Protein AF-A0A0F3GP68-F1 (afdb_monomer_lite)

Radius of gyration: 15.53 Å; chains: 1; bounding box: 43×36×36 Å

Foldseek 3Di:
DDDDDDDDPDDWDFDQDPPQRETEGAAVCPPPDPVVLVVVLVVLQCCCVVVVYHYDYHHPPLVSCLSRPQKDFDDDPNDTPDIDGSVRLVPPPVNVDVNVDPPD

InterPro domains:
  IPR027417 P-loop containing nucleoside triphosphate hydrolase [G3DSA:3.40.50.300] (12-102)
  IPR027417 P-loop containing nucleoside triphosphate hydrolase [SSF52540] (19-99)
  IPR032823 Branched-chain amino acid ATP-binding cassette transporter, C-terminal [PF12399] (80-103)
  IPR051120 ABC Transporter, Amino Acid and LPS Transport [PTHR45772] (15-102)

pLDDT: mean 77.07, std 20.91, range [28.67, 95.94]

Secondary structure (DSSP, 8-state):
--------SS-----EETTTTEEEEESTTTT--HHHHHHHHHHHHHHHHHHT-EEEEE---HHHHHHH-SSEEEEETTEEEEEE-HHHHHT-HHHHHHHH----

Sequence (104 aa):
LVELFVRLNKPVILVVVICPVLLLLDEPGAGMNSSEIAKLRQQIQWVGQKFALTIILIEHHMGLVMEVCQRVVVLDFGSVIAQGTPQEVRNDPRVIEVYLGKGS

Structure (mmCIF, N/CA/C/O backbone):
data_AF-A0A0F3GP68-F1
#
_entry.id   AF-A0A0F3GP68-F1
#
loop_
_atom_site.group_PDB
_atom_site.id
_atom_site.type_symbol
_atom_site.label_atom_id
_atom_site.label_alt_id
_atom_site.label_comp_id
_atom_site.label_asym_id
_atom_site.label_entity_id
_atom_site.label_seq_id
_atom_site.pdbx_PDB_ins_code
_atom_site.Cartn_x
_atom_site.Cartn_y
_atom_site.Cartn_z
_atom_site.occupancy
_atom_site.B_iso_or_equiv
_atom_site.auth_seq_id
_atom_site.auth_comp_id
_atom_site.auth_asym_id
_atom_site.auth_atom_id
_atom_site.pdbx_PDB_model_num
ATOM 1 N N . LEU A 1 1 ? -25.462 22.092 7.690 1.00 37.94 1 LEU A N 1
ATOM 2 C CA . LEU A 1 1 ? -24.762 21.263 8.699 1.00 37.94 1 LEU A CA 1
ATOM 3 C C . LEU A 1 1 ? -24.282 20.017 7.962 1.00 37.94 1 LEU A C 1
ATOM 5 O O . LEU A 1 1 ? -25.109 19.175 7.666 1.00 37.94 1 LEU A O 1
ATOM 9 N N . VAL A 1 2 ? -23.051 19.902 7.476 1.00 28.67 2 VAL A N 1
ATOM 10 C CA . VAL A 1 2 ? -21.762 20.369 8.002 1.00 28.67 2 VAL A CA 1
ATOM 11 C C . VAL A 1 2 ? -20.951 20.993 6.860 1.00 28.67 2 VAL A C 1
ATOM 13 O O . VAL A 1 2 ? -20.691 20.339 5.856 1.00 28.67 2 VAL A O 1
ATOM 16 N N . GLU A 1 3 ? -20.587 22.266 7.012 1.00 30.31 3 GLU A N 1
ATOM 17 C CA . GLU A 1 3 ? -19.490 22.883 6.263 1.00 30.31 3 GLU A CA 1
ATOM 18 C C . GLU A 1 3 ? -18.173 22.370 6.854 1.00 30.31 3 GLU A C 1
ATOM 20 O O . GLU A 1 3 ? -17.975 22.459 8.066 1.00 30.31 3 GLU A O 1
ATOM 25 N N . LEU A 1 4 ? -17.255 21.878 6.023 1.00 34.53 4 LEU A N 1
ATOM 26 C CA . LEU A 1 4 ? -15.848 21.807 6.410 1.00 34.53 4 LEU A CA 1
ATOM 27 C C . LEU A 1 4 ? -14.986 22.297 5.249 1.00 34.53 4 LEU A C 1
ATOM 29 O O . LEU A 1 4 ? -14.597 21.558 4.350 1.00 34.53 4 LEU A O 1
ATOM 33 N N . PHE A 1 5 ? -14.738 23.601 5.279 1.00 32.16 5 PHE A N 1
ATOM 34 C CA . PHE A 1 5 ? -13.793 24.291 4.419 1.00 32.16 5 PHE A CA 1
ATOM 35 C C . PHE A 1 5 ? -12.379 23.978 4.932 1.00 32.16 5 PHE A C 1
ATOM 37 O O . PHE A 1 5 ? -11.925 24.569 5.911 1.00 32.16 5 PHE A O 1
ATOM 44 N N . VAL A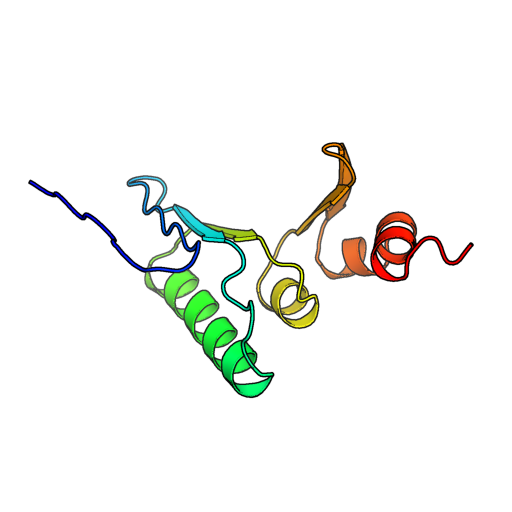 1 6 ? -11.673 23.029 4.313 1.00 35.06 6 VAL A N 1
ATOM 45 C CA . VAL A 1 6 ? -10.249 22.807 4.610 1.00 35.06 6 VAL A CA 1
ATOM 46 C C . VAL A 1 6 ? -9.434 23.748 3.731 1.00 35.06 6 VAL A C 1
ATOM 48 O O . VAL A 1 6 ? -9.163 23.481 2.565 1.00 35.06 6 VAL A O 1
ATOM 51 N N . ARG A 1 7 ? -9.062 24.893 4.307 1.00 32.34 7 ARG A N 1
ATOM 52 C CA . ARG A 1 7 ? -8.075 25.820 3.749 1.00 32.34 7 ARG A CA 1
ATOM 53 C C . ARG A 1 7 ? -6.718 25.486 4.359 1.00 32.34 7 ARG A C 1
ATOM 55 O O . ARG A 1 7 ? -6.395 25.971 5.437 1.00 32.34 7 ARG A O 1
ATOM 62 N N . LEU A 1 8 ? -5.931 24.661 3.674 1.00 31.12 8 LEU A N 1
ATOM 63 C CA . LEU A 1 8 ? -4.517 24.443 3.982 1.00 31.12 8 LEU A CA 1
ATOM 64 C C . LEU A 1 8 ? -3.701 24.573 2.691 1.00 31.12 8 LEU A C 1
ATOM 66 O O . LEU A 1 8 ? -4.041 24.015 1.657 1.00 31.12 8 LEU A O 1
ATOM 70 N N . ASN A 1 9 ? -2.641 25.377 2.754 1.00 36.59 9 ASN A N 1
ATOM 71 C CA . ASN A 1 9 ? -1.782 25.792 1.640 1.00 36.59 9 ASN A CA 1
ATOM 72 C C . ASN A 1 9 ? -0.810 24.685 1.154 1.00 36.59 9 ASN A C 1
ATOM 74 O O . ASN A 1 9 ? 0.367 24.967 0.955 1.00 36.59 9 ASN 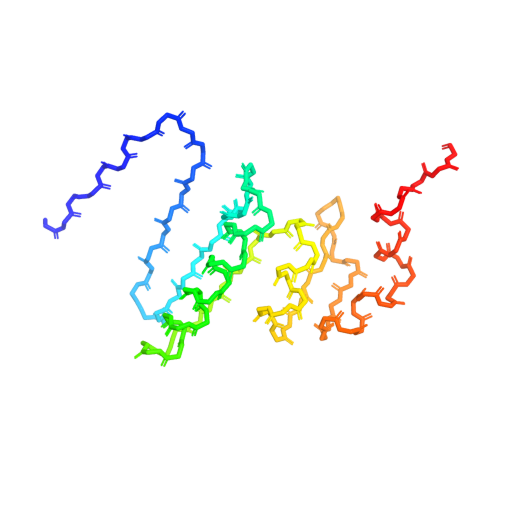A O 1
ATOM 78 N N . LYS A 1 10 ? -1.271 23.437 0.974 1.00 34.28 10 LYS A N 1
ATOM 79 C CA . LYS A 1 10 ? -0.593 22.325 0.262 1.00 34.28 10 LYS A CA 1
ATOM 80 C C . LYS A 1 10 ? -1.655 21.315 -0.219 1.00 34.28 10 LYS A C 1
ATOM 82 O O . LYS A 1 10 ? -2.672 21.196 0.462 1.00 34.28 10 LYS A O 1
ATOM 87 N N . PRO A 1 11 ? -1.481 20.618 -1.361 1.00 36.16 11 PRO A N 1
ATOM 88 C CA . PRO A 1 11 ? -2.529 19.766 -1.918 1.00 36.16 11 PRO A CA 1
ATOM 89 C C . PRO A 1 11 ? -2.678 18.494 -1.075 1.00 36.16 11 PRO A C 1
ATOM 91 O O . PRO A 1 11 ? -1.932 17.544 -1.249 1.00 36.16 11 PRO A O 1
ATOM 94 N N . VAL A 1 12 ? -3.618 18.487 -0.132 1.00 46.75 12 VAL A N 1
ATOM 95 C CA . VAL A 1 12 ? -4.088 17.268 0.537 1.00 46.75 12 VAL A CA 1
ATOM 96 C C . VAL A 1 12 ? -5.606 17.353 0.584 1.00 46.75 12 VAL A C 1
ATOM 98 O O . VAL A 1 12 ? -6.163 18.191 1.295 1.00 46.75 12 VAL A O 1
ATOM 101 N N . ILE A 1 13 ? -6.285 16.515 -0.199 1.00 41.69 13 ILE A N 1
ATOM 102 C CA . ILE A 1 13 ? -7.744 16.392 -0.172 1.00 41.69 13 ILE A CA 1
ATOM 103 C C . ILE A 1 13 ? -8.079 15.091 0.564 1.00 41.69 13 ILE A C 1
ATOM 105 O O . ILE A 1 13 ? -7.944 14.002 0.019 1.00 41.69 13 ILE A O 1
ATOM 109 N N . LEU A 1 14 ? -8.529 15.211 1.815 1.00 42.75 14 LEU A N 1
ATOM 110 C CA . LEU A 1 14 ? -9.122 14.112 2.578 1.00 42.75 14 LEU A CA 1
ATOM 111 C C . LEU A 1 14 ? -10.635 14.101 2.318 1.00 42.75 14 LEU A C 1
ATOM 113 O O . LEU A 1 14 ? -11.339 15.011 2.757 1.00 42.75 14 LEU A O 1
ATOM 117 N N . VAL A 1 15 ? -11.141 13.077 1.625 1.00 42.53 15 VAL A N 1
ATOM 118 C CA . VAL A 1 15 ? -12.587 12.866 1.435 1.00 42.53 15 VAL A CA 1
ATOM 119 C C . VAL A 1 15 ? -13.042 11.697 2.304 1.00 42.53 15 VAL A C 1
ATOM 121 O O . VAL A 1 15 ? -12.564 10.576 2.145 1.00 42.53 15 VAL A O 1
ATOM 124 N N . VAL A 1 16 ? -13.991 11.954 3.208 1.00 48.47 16 VAL A N 1
ATOM 125 C CA . VAL A 1 16 ? -14.720 10.917 3.953 1.00 48.47 16 VAL A CA 1
ATOM 126 C C . VAL A 1 16 ? -16.082 10.746 3.285 1.00 48.47 16 VAL A C 1
ATOM 128 O O . VAL A 1 16 ? -16.913 11.651 3.341 1.00 48.47 16 VAL A O 1
ATOM 131 N N . VAL A 1 17 ? -16.310 9.603 2.636 1.00 45.75 17 VAL A N 1
ATOM 132 C CA . VAL A 1 17 ? -17.610 9.261 2.035 1.00 45.75 17 VAL A CA 1
ATOM 133 C C . VAL A 1 17 ? -18.354 8.312 2.972 1.00 45.75 17 VAL A C 1
ATOM 135 O O . VAL A 1 17 ? -17.796 7.327 3.456 1.00 45.75 17 VAL A O 1
ATOM 138 N N . ILE A 1 18 ? -19.615 8.629 3.265 1.00 44.38 18 ILE A N 1
ATOM 139 C CA . ILE A 1 18 ? -20.443 7.871 4.204 1.00 44.38 18 ILE A CA 1
ATOM 140 C C . ILE A 1 18 ? -21.120 6.716 3.446 1.00 44.38 18 ILE A C 1
ATOM 142 O O . ILE A 1 18 ? -22.032 6.943 2.658 1.00 44.38 18 ILE A O 1
ATOM 146 N N . CYS A 1 19 ? -20.683 5.492 3.762 1.00 42.75 19 CYS A N 1
ATOM 147 C CA . CYS A 1 19 ? -21.214 4.169 3.383 1.00 42.75 19 CYS A CA 1
ATOM 148 C C . CYS A 1 19 ? -20.962 3.665 1.934 1.00 42.75 19 CYS A C 1
ATOM 150 O O . CYS A 1 19 ? -21.676 4.068 1.018 1.00 42.75 19 CYS A O 1
ATOM 152 N N . PRO A 1 20 ? -20.033 2.697 1.725 1.00 54.91 20 PRO A N 1
ATOM 153 C CA . PRO A 1 20 ? -19.138 2.098 2.723 1.00 54.91 20 PRO A CA 1
ATOM 154 C C . PRO A 1 20 ? -18.161 3.160 3.240 1.00 54.91 20 PRO A C 1
ATOM 156 O O . PRO A 1 20 ? -17.878 4.125 2.537 1.00 54.91 20 PRO A O 1
ATOM 159 N N . VAL A 1 21 ? -17.702 3.035 4.489 1.00 70.06 21 VAL A N 1
ATOM 160 C CA . VAL A 1 21 ? -16.799 4.019 5.107 1.00 70.06 21 VAL A CA 1
ATOM 161 C C . VAL A 1 21 ? -15.424 3.890 4.441 1.00 70.06 21 VAL A C 1
ATOM 163 O O . VAL A 1 21 ? -14.580 3.084 4.836 1.00 70.06 21 VAL A O 1
ATOM 166 N N . LEU A 1 22 ? -15.272 4.616 3.337 1.00 76.00 22 LEU A N 1
ATOM 167 C CA . LEU A 1 22 ? -14.105 4.626 2.473 1.00 76.00 22 LEU A CA 1
ATOM 168 C C . LEU A 1 22 ? -13.197 5.777 2.898 1.00 76.00 22 LEU A C 1
ATOM 170 O O . LEU A 1 22 ? -13.617 6.935 2.903 1.00 76.00 22 LEU A O 1
ATOM 174 N N . LEU A 1 23 ? -11.955 5.450 3.237 1.00 82.38 23 LEU A N 1
ATOM 175 C CA . LEU A 1 23 ? -10.902 6.414 3.518 1.00 82.38 23 LEU A CA 1
ATOM 176 C C . LEU A 1 23 ? -9.95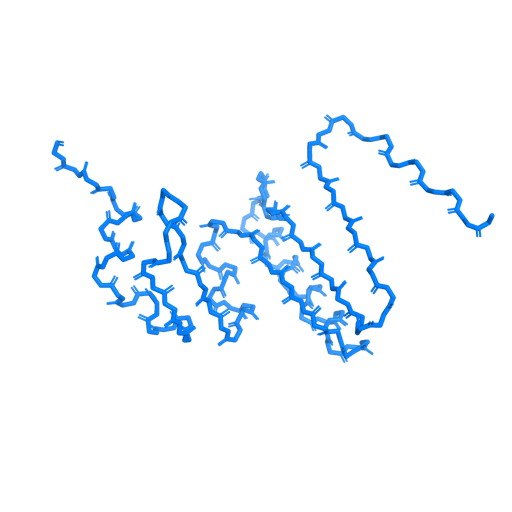6 6.468 2.318 1.00 82.38 23 LEU A C 1
ATOM 178 O O . LEU A 1 23 ? -9.254 5.497 2.041 1.00 82.38 23 LEU A O 1
ATOM 182 N N . LEU A 1 24 ? -9.948 7.595 1.613 1.00 85.69 24 LEU A N 1
ATOM 183 C CA . LEU A 1 24 ? -8.989 7.863 0.546 1.00 85.69 24 LEU A CA 1
ATOM 184 C C . LEU A 1 24 ? -7.828 8.685 1.109 1.00 85.69 24 LEU A C 1
ATOM 186 O O . LEU A 1 24 ? -8.047 9.742 1.702 1.00 85.69 24 LEU A O 1
ATOM 190 N N . LEU A 1 25 ? -6.609 8.192 0.924 1.00 86.50 25 LEU A N 1
ATOM 191 C CA . LEU A 1 25 ? -5.379 8.877 1.298 1.00 86.50 25 LEU A CA 1
ATOM 192 C C . LEU A 1 25 ? -4.570 9.129 0.031 1.00 86.50 25 LEU A C 1
ATOM 194 O O . LEU A 1 25 ? -4.145 8.175 -0.619 1.00 86.50 25 LEU A O 1
ATOM 198 N N . ASP A 1 26 ? -4.388 10.402 -0.300 1.00 84.88 26 ASP A N 1
ATOM 199 C CA . ASP A 1 26 ? -3.637 10.842 -1.473 1.00 84.88 26 ASP A CA 1
ATOM 200 C C . ASP A 1 26 ? -2.245 11.325 -1.052 1.00 84.88 26 ASP A C 1
ATOM 202 O O . ASP A 1 26 ? -2.128 12.326 -0.344 1.00 84.88 26 ASP A O 1
ATOM 206 N N . GLU A 1 27 ? -1.220 10.543 -1.394 1.00 87.12 27 GLU A N 1
ATOM 207 C CA . GLU A 1 27 ? 0.197 10.733 -1.049 1.00 87.12 27 GLU A CA 1
ATOM 208 C C . GLU A 1 27 ? 0.460 11.166 0.411 1.00 87.12 27 GLU A C 1
ATOM 210 O O . GLU A 1 27 ? 1.165 12.149 0.670 1.00 87.12 27 GLU A O 1
ATOM 215 N N . PRO A 1 28 ? -0.083 10.455 1.420 1.00 84.00 28 PRO A N 1
ATOM 216 C CA . PRO A 1 28 ? 0.018 10.886 2.812 1.00 84.00 28 PRO A CA 1
ATOM 217 C C . PRO A 1 28 ? 1.454 10.838 3.355 1.00 84.00 28 PRO A C 1
ATOM 219 O O . PRO A 1 28 ? 1.726 11.458 4.382 1.00 84.00 28 PRO A O 1
ATOM 222 N N . GLY A 1 29 ? 2.360 10.091 2.708 1.00 84.19 29 GLY A N 1
ATOM 223 C CA . GLY A 1 29 ? 3.768 9.997 3.084 1.00 84.19 29 GLY A CA 1
ATOM 224 C C . GLY A 1 29 ? 4.668 11.075 2.473 1.00 84.19 29 GLY A C 1
ATOM 225 O O . GLY A 1 29 ? 5.858 11.125 2.794 1.00 84.19 29 GLY A O 1
ATOM 226 N N . ALA A 1 30 ? 4.149 11.940 1.599 1.00 84.81 30 ALA A N 1
ATOM 227 C CA . ALA A 1 30 ? 4.971 12.901 0.874 1.00 84.81 30 ALA A CA 1
ATOM 228 C C . ALA A 1 30 ? 5.704 13.872 1.821 1.00 84.81 30 ALA A C 1
ATOM 230 O O . ALA A 1 30 ? 5.105 14.562 2.647 1.00 84.81 30 ALA A O 1
ATOM 231 N N . GLY A 1 31 ? 7.032 13.948 1.686 1.00 84.19 31 GLY A N 1
ATOM 232 C CA . GLY A 1 31 ? 7.879 14.835 2.493 1.00 84.19 31 GLY A CA 1
ATOM 233 C C . GLY A 1 31 ? 8.108 14.382 3.941 1.00 84.19 31 GLY A C 1
ATOM 234 O O . GLY A 1 31 ? 8.700 15.140 4.709 1.00 84.19 31 GLY A O 1
ATOM 235 N N . MET A 1 32 ? 7.670 13.174 4.310 1.00 86.81 32 MET A N 1
ATOM 236 C CA . MET A 1 32 ? 7.928 12.571 5.618 1.00 86.81 32 MET A CA 1
ATOM 237 C C . MET A 1 32 ? 9.245 11.789 5.635 1.00 86.81 32 MET A C 1
ATOM 239 O O . MET A 1 32 ? 9.639 11.165 4.651 1.00 86.81 32 MET A O 1
ATOM 243 N N . ASN A 1 33 ? 9.922 11.775 6.783 1.00 88.88 33 ASN A N 1
ATOM 244 C CA . ASN A 1 33 ? 11.083 10.911 6.998 1.00 88.88 33 ASN A CA 1
ATOM 245 C C . ASN A 1 33 ? 10.669 9.468 7.356 1.00 88.88 33 ASN A C 1
ATOM 247 O O . ASN A 1 33 ? 9.519 9.194 7.700 1.00 88.88 33 ASN A O 1
ATOM 251 N N . SER A 1 34 ? 11.619 8.528 7.349 1.00 87.69 34 SER A N 1
ATOM 252 C CA . SER A 1 34 ? 11.340 7.101 7.590 1.00 87.69 34 SER A CA 1
ATOM 253 C C . SER A 1 34 ? 10.638 6.817 8.926 1.00 87.69 34 SER A C 1
ATOM 255 O O . SER A 1 34 ? 9.825 5.898 9.014 1.00 87.69 34 SER A O 1
ATOM 257 N N . SER A 1 35 ? 10.921 7.602 9.974 1.00 90.81 35 SER A N 1
ATOM 258 C CA . SER A 1 35 ? 10.269 7.435 11.281 1.00 90.81 35 SER A CA 1
ATOM 259 C C . SER A 1 35 ? 8.818 7.925 11.277 1.00 90.81 35 SER A C 1
ATOM 261 O O . SER A 1 35 ? 7.962 7.340 11.941 1.00 90.81 35 SER A O 1
ATOM 263 N N . GLU A 1 36 ? 8.529 8.974 10.510 1.00 89.38 36 GLU A N 1
ATOM 264 C CA . GLU A 1 36 ? 7.186 9.521 10.319 1.00 89.38 36 GLU A CA 1
ATOM 265 C C . GLU A 1 36 ? 6.340 8.589 9.449 1.00 89.38 36 GLU A C 1
ATOM 267 O O . GLU A 1 36 ? 5.215 8.274 9.829 1.00 89.38 36 GLU A O 1
ATOM 272 N N . ILE A 1 37 ? 6.913 8.032 8.376 1.00 88.56 37 ILE A N 1
ATOM 273 C CA . ILE A 1 37 ? 6.273 6.996 7.551 1.00 88.56 37 ILE A CA 1
ATOM 274 C C . ILE A 1 37 ? 5.891 5.771 8.391 1.00 88.56 37 ILE A C 1
ATOM 276 O O . ILE A 1 37 ? 4.777 5.256 8.277 1.00 88.56 37 ILE A O 1
ATOM 280 N N . ALA A 1 38 ? 6.777 5.319 9.283 1.00 89.69 38 ALA A N 1
ATOM 281 C CA . ALA A 1 38 ? 6.486 4.192 10.167 1.00 89.69 38 ALA A CA 1
ATOM 282 C C . ALA A 1 38 ? 5.317 4.481 11.128 1.00 89.69 38 ALA A C 1
ATOM 284 O O . ALA A 1 38 ? 4.502 3.594 11.394 1.00 89.69 38 ALA A O 1
ATOM 285 N N . LYS A 1 39 ? 5.203 5.717 11.632 1.00 90.62 39 LYS A N 1
ATOM 286 C CA . LYS A 1 39 ? 4.068 6.143 12.469 1.00 90.62 39 LYS A CA 1
ATOM 287 C C . LYS A 1 39 ? 2.777 6.227 11.660 1.00 90.62 39 LYS A C 1
ATOM 289 O O . LYS A 1 39 ? 1.760 5.686 12.094 1.00 90.62 39 LYS A O 1
ATOM 294 N N . LEU A 1 40 ? 2.831 6.842 10.480 1.00 89.00 40 LEU A N 1
ATOM 295 C CA . LEU A 1 40 ? 1.701 6.948 9.559 1.00 89.00 40 LEU A CA 1
ATOM 296 C C . LEU A 1 40 ? 1.141 5.561 9.226 1.00 89.00 40 LEU A C 1
ATOM 298 O O . LEU A 1 40 ? -0.061 5.330 9.340 1.00 89.00 40 LEU A O 1
ATOM 302 N N . ARG A 1 41 ? 2.017 4.599 8.920 1.00 90.06 41 ARG A N 1
ATOM 303 C CA . ARG A 1 41 ? 1.637 3.200 8.706 1.00 90.06 41 ARG A CA 1
ATOM 304 C C . ARG A 1 41 ? 0.810 2.637 9.861 1.00 90.06 41 ARG A C 1
ATOM 306 O O . ARG A 1 41 ? -0.255 2.064 9.631 1.00 90.06 41 ARG A O 1
ATOM 313 N N . GLN A 1 42 ? 1.305 2.772 11.092 1.00 91.56 42 GLN A N 1
ATOM 314 C CA . GLN A 1 42 ? 0.619 2.249 12.277 1.00 91.56 42 GLN A CA 1
ATOM 315 C C . GLN A 1 42 ? -0.761 2.891 12.451 1.00 91.56 42 GLN A C 1
ATOM 317 O O . GLN A 1 42 ? -1.721 2.199 12.783 1.00 91.56 42 GLN A O 1
ATOM 322 N N . GLN A 1 43 ? -0.877 4.192 12.181 1.00 90.19 43 GLN A N 1
ATOM 323 C CA . GLN A 1 43 ? -2.146 4.912 12.256 1.00 90.19 43 GLN A CA 1
ATOM 324 C C . GLN A 1 43 ? -3.147 4.419 11.207 1.00 90.19 43 GLN A C 1
ATOM 326 O O . GLN A 1 43 ? -4.294 4.150 11.555 1.00 90.19 43 GLN A O 1
ATOM 331 N N . ILE A 1 44 ? -2.719 4.238 9.954 1.00 88.44 44 ILE A N 1
ATOM 332 C CA . ILE A 1 44 ? -3.582 3.740 8.872 1.00 88.44 44 ILE A CA 1
ATOM 333 C C . ILE A 1 44 ? -4.113 2.342 9.212 1.00 88.44 44 ILE A C 1
ATOM 335 O O . ILE A 1 44 ? -5.319 2.100 9.138 1.00 88.44 44 ILE A O 1
ATOM 339 N N . GLN A 1 45 ? -3.230 1.437 9.647 1.00 89.75 45 GLN A N 1
ATOM 340 C CA . GLN A 1 45 ? -3.612 0.082 10.054 1.00 89.75 45 GLN A CA 1
ATOM 341 C C . GLN A 1 45 ? -4.587 0.107 11.239 1.00 89.75 45 GLN A C 1
ATOM 343 O O . GLN A 1 45 ? -5.603 -0.590 11.220 1.00 89.75 45 GLN A O 1
ATOM 348 N N . TRP A 1 46 ? -4.315 0.943 12.245 1.00 89.69 46 TRP A N 1
ATOM 349 C CA . TRP A 1 46 ? -5.166 1.072 13.423 1.00 89.69 46 TRP A CA 1
ATOM 350 C C . TRP A 1 46 ? -6.558 1.605 13.078 1.00 89.69 46 TRP A C 1
ATOM 352 O O . TRP A 1 46 ? -7.547 1.007 13.495 1.00 89.69 46 TRP A O 1
ATOM 362 N N . VAL A 1 47 ? -6.663 2.682 12.291 1.00 85.94 47 VAL A N 1
ATOM 363 C CA . VAL A 1 47 ? -7.956 3.257 11.880 1.00 85.94 47 VAL A CA 1
ATOM 364 C C . VAL A 1 47 ? -8.750 2.251 11.043 1.00 85.94 47 VAL A C 1
ATOM 366 O O . VAL A 1 47 ? -9.935 2.037 11.306 1.00 85.94 47 VAL A O 1
ATOM 369 N N . GLY A 1 48 ? -8.097 1.592 10.080 1.00 85.00 48 GLY A N 1
ATOM 370 C CA . GLY A 1 48 ? -8.730 0.579 9.235 1.00 85.00 48 GLY A CA 1
ATOM 371 C C . GLY A 1 48 ? -9.341 -0.560 10.046 1.00 85.00 48 GLY A C 1
ATOM 372 O O . GLY A 1 48 ? -10.495 -0.919 9.828 1.00 85.00 48 GLY A O 1
ATOM 373 N N . GLN A 1 49 ? -8.610 -1.068 11.041 1.00 87.00 49 GLN A N 1
ATOM 374 C CA . GLN A 1 49 ? -9.094 -2.126 11.930 1.00 87.00 49 GLN A CA 1
ATOM 375 C C . GLN A 1 49 ? -10.163 -1.628 12.908 1.00 87.00 49 GLN A C 1
ATOM 377 O O . GLN A 1 49 ? -11.190 -2.278 13.089 1.00 87.00 49 GLN A O 1
ATOM 382 N N . LYS A 1 50 ? -9.941 -0.470 13.542 1.00 85.25 50 LYS A N 1
ATOM 383 C CA . LYS A 1 50 ? -10.804 0.060 14.605 1.00 85.25 50 LYS A CA 1
ATOM 384 C C . LYS A 1 50 ? -12.207 0.396 14.110 1.00 85.25 50 LYS A C 1
ATOM 386 O O . LYS A 1 50 ? -13.166 0.202 14.854 1.00 85.25 50 LYS A O 1
ATOM 391 N N . PHE A 1 51 ? -12.312 0.907 12.886 1.00 82.75 51 PHE A N 1
ATOM 392 C CA . PHE A 1 51 ? -13.573 1.360 12.302 1.00 82.75 51 PHE A CA 1
ATOM 393 C C . PHE A 1 51 ? -14.044 0.488 11.129 1.00 82.75 51 PHE A C 1
ATOM 395 O O . PHE A 1 51 ? -15.047 0.823 10.507 1.00 82.75 51 PHE A O 1
ATOM 402 N N . ALA A 1 52 ? -13.347 -0.622 10.842 1.00 83.44 52 ALA A N 1
ATOM 403 C CA . ALA A 1 52 ? -13.623 -1.516 9.714 1.00 83.44 52 ALA A CA 1
ATOM 404 C C . ALA A 1 52 ? -13.727 -0.764 8.370 1.00 83.44 52 ALA A C 1
ATOM 406 O O . ALA A 1 52 ? -14.661 -0.963 7.592 1.00 83.44 52 ALA A O 1
ATOM 407 N N . LEU A 1 53 ? -12.772 0.139 8.117 1.00 83.88 53 LEU A N 1
ATOM 408 C CA . LEU A 1 53 ? -12.770 0.978 6.917 1.00 83.88 53 LEU A CA 1
ATOM 409 C C . LEU A 1 53 ? -12.212 0.233 5.713 1.00 83.88 53 LEU A C 1
ATOM 411 O O . LEU A 1 53 ? -11.233 -0.506 5.816 1.00 83.88 53 LEU A O 1
ATOM 415 N N . THR A 1 54 ? -12.762 0.542 4.542 1.00 85.50 54 THR A N 1
ATOM 416 C CA . THR A 1 54 ? -12.029 0.318 3.293 1.00 85.50 54 THR A CA 1
ATOM 417 C C . THR A 1 54 ? -11.076 1.491 3.100 1.00 85.50 54 THR A C 1
ATOM 419 O O . THR A 1 54 ? -11.500 2.639 3.195 1.00 85.50 54 THR A O 1
ATOM 422 N N . ILE A 1 55 ? -9.797 1.220 2.848 1.00 88.19 55 ILE A N 1
ATOM 423 C CA . ILE A 1 55 ? -8.784 2.262 2.645 1.00 88.19 55 ILE A CA 1
ATOM 424 C C . ILE A 1 55 ? -8.254 2.160 1.219 1.00 88.19 55 ILE A C 1
ATOM 426 O O . ILE A 1 55 ? -7.810 1.091 0.802 1.00 88.19 55 ILE A O 1
ATOM 430 N N . ILE A 1 56 ? -8.287 3.273 0.490 1.00 89.81 56 ILE A N 1
ATOM 431 C CA . ILE A 1 56 ? -7.561 3.437 -0.769 1.00 89.81 56 ILE A CA 1
ATOM 432 C C . ILE A 1 56 ? -6.376 4.349 -0.479 1.00 89.81 56 ILE A C 1
ATOM 434 O O . ILE A 1 56 ? -6.548 5.479 -0.028 1.00 89.81 56 ILE A O 1
ATOM 438 N N . LEU A 1 57 ? -5.178 3.832 -0.726 1.00 89.88 57 LEU A N 1
ATOM 439 C CA . LEU A 1 57 ? -3.924 4.550 -0.555 1.00 89.88 57 LEU A CA 1
ATOM 440 C C . LEU A 1 57 ? -3.310 4.796 -1.933 1.00 89.88 57 LEU A C 1
ATOM 442 O O . LEU A 1 57 ? -2.999 3.839 -2.643 1.00 89.88 57 LEU A O 1
ATOM 446 N N . ILE A 1 58 ? -3.137 6.065 -2.288 1.00 90.06 58 ILE A N 1
ATOM 447 C CA . ILE A 1 58 ? -2.351 6.506 -3.440 1.00 90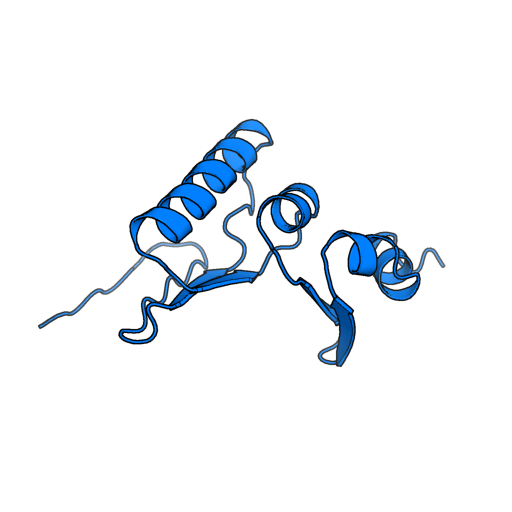.06 58 ILE A CA 1
ATOM 448 C C . ILE A 1 58 ? -0.991 6.915 -2.889 1.00 90.06 58 ILE A C 1
ATOM 450 O O . ILE A 1 58 ? -0.913 7.784 -2.026 1.00 90.06 58 ILE A O 1
ATOM 454 N N . GLU A 1 59 ? 0.070 6.234 -3.313 1.00 87.88 59 GLU A N 1
ATOM 455 C CA . GLU A 1 59 ? 1.404 6.443 -2.758 1.00 87.88 59 GLU A CA 1
ATOM 456 C C . GLU A 1 59 ? 2.485 5.913 -3.708 1.00 87.88 59 GLU A C 1
ATOM 458 O O . GLU A 1 59 ? 2.296 4.886 -4.363 1.00 87.88 59 GLU A O 1
ATOM 463 N N . HIS A 1 60 ? 3.636 6.585 -3.740 1.00 86.12 60 HIS A N 1
ATOM 464 C CA . HIS A 1 60 ? 4.820 6.157 -4.494 1.00 86.12 60 HIS A CA 1
ATOM 465 C C . HIS A 1 60 ? 5.906 5.560 -3.581 1.00 86.12 60 HIS A C 1
ATOM 467 O O . HIS A 1 60 ? 6.806 4.855 -4.044 1.00 86.12 60 HIS A O 1
ATOM 473 N N . HIS A 1 61 ? 5.826 5.776 -2.263 1.00 87.06 61 HIS A N 1
ATOM 474 C CA . HIS A 1 61 ? 6.709 5.136 -1.293 1.00 87.06 61 HIS A CA 1
ATOM 475 C C . HIS A 1 61 ? 6.417 3.628 -1.152 1.00 87.06 61 HIS A C 1
ATOM 477 O O . HIS A 1 61 ? 5.581 3.189 -0.355 1.00 87.06 61 HIS A O 1
ATOM 483 N N . MET A 1 62 ? 7.182 2.801 -1.872 1.00 85.50 62 MET A N 1
ATOM 484 C CA . MET A 1 62 ? 7.006 1.341 -1.899 1.00 85.50 62 MET A CA 1
ATOM 485 C C . MET A 1 62 ? 7.059 0.675 -0.525 1.00 85.50 62 MET A C 1
ATOM 487 O O . MET A 1 62 ? 6.289 -0.244 -0.277 1.00 85.50 62 MET A O 1
ATOM 491 N N . GLY A 1 63 ? 7.873 1.161 0.414 1.00 86.44 63 GLY A N 1
ATOM 492 C CA . GLY A 1 63 ? 7.871 0.607 1.774 1.00 86.44 63 GLY A CA 1
ATOM 493 C C . GLY A 1 63 ? 6.510 0.720 2.475 1.00 86.44 63 GLY A C 1
ATOM 494 O O . GLY A 1 63 ? 6.113 -0.188 3.195 1.00 86.44 63 GLY A O 1
ATOM 495 N N . LEU A 1 64 ? 5.755 1.795 2.217 1.00 88.69 64 LEU A N 1
ATOM 496 C CA . LEU A 1 64 ? 4.450 2.003 2.844 1.00 88.69 64 LEU A CA 1
ATOM 497 C C . LEU A 1 64 ? 3.390 1.135 2.158 1.00 88.69 64 LEU A C 1
ATOM 499 O O . LEU A 1 64 ? 2.642 0.428 2.831 1.00 88.69 64 LEU A O 1
ATOM 503 N N . VAL A 1 65 ? 3.382 1.129 0.821 1.00 91.00 65 VAL A N 1
ATOM 504 C CA . VAL A 1 65 ? 2.466 0.313 0.009 1.00 91.00 65 VAL A CA 1
ATOM 505 C C . VAL A 1 65 ? 2.596 -1.171 0.346 1.00 91.00 65 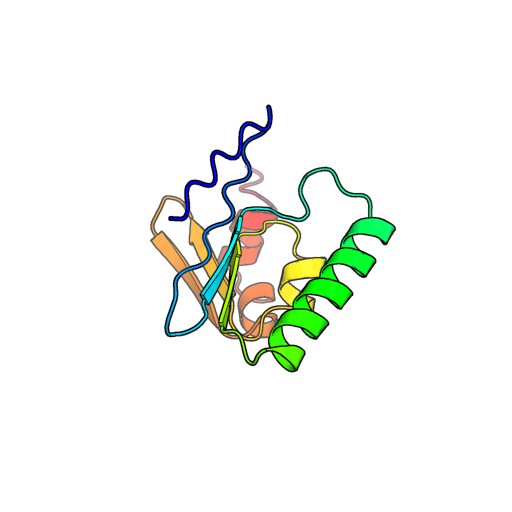VAL A C 1
ATOM 507 O O . VAL A 1 65 ? 1.590 -1.844 0.555 1.00 91.00 65 VAL A O 1
ATOM 510 N N . MET A 1 66 ? 3.825 -1.676 0.454 1.00 89.62 66 MET A N 1
ATOM 511 C CA . MET A 1 66 ? 4.087 -3.101 0.672 1.00 89.62 66 MET A CA 1
ATOM 512 C C . MET A 1 66 ? 3.671 -3.590 2.062 1.00 89.62 66 MET A C 1
ATOM 514 O O . MET A 1 66 ? 3.385 -4.773 2.228 1.00 89.62 66 MET A O 1
ATOM 518 N N . GLU A 1 67 ? 3.635 -2.700 3.054 1.00 89.88 67 GLU A N 1
ATOM 519 C CA . GLU A 1 67 ? 3.289 -3.047 4.436 1.00 89.88 67 GLU A CA 1
ATOM 520 C C . GLU A 1 67 ? 1.823 -2.749 4.795 1.00 89.88 67 GLU A C 1
ATOM 522 O O . GLU A 1 67 ? 1.291 -3.322 5.749 1.00 89.88 67 GLU A O 1
ATOM 527 N N . VAL A 1 68 ? 1.163 -1.837 4.076 1.00 90.81 68 VAL A N 1
ATOM 528 C CA . VAL A 1 68 ? -0.223 -1.421 4.359 1.00 90.81 68 VAL A CA 1
ATOM 529 C C . VAL A 1 68 ? -1.230 -2.109 3.447 1.00 90.81 68 VAL A C 1
ATOM 531 O O . VAL A 1 68 ? -2.298 -2.514 3.910 1.00 90.81 68 VAL A O 1
ATOM 534 N N . CYS A 1 69 ? -0.929 -2.216 2.154 1.00 91.62 69 CYS A N 1
ATOM 535 C CA . CYS A 1 69 ? -1.913 -2.619 1.160 1.00 91.62 69 CYS A CA 1
ATOM 536 C C . CYS A 1 69 ? -2.017 -4.142 1.059 1.00 91.62 69 CYS A C 1
ATOM 538 O O . CYS A 1 69 ? -1.021 -4.853 1.016 1.00 91.62 69 CYS A O 1
ATOM 540 N N . GLN A 1 70 ? -3.244 -4.653 0.949 1.00 92.50 70 GLN A N 1
ATOM 541 C CA . GLN A 1 70 ? -3.493 -6.073 0.654 1.00 92.50 70 GLN A CA 1
ATOM 542 C C . GLN A 1 70 ? -3.517 -6.343 -0.855 1.00 92.50 70 GLN A C 1
ATOM 544 O O . GLN A 1 70 ? -3.189 -7.434 -1.315 1.00 92.50 70 GLN A O 1
ATOM 549 N N . ARG A 1 71 ? -3.917 -5.331 -1.631 1.00 94.19 71 ARG A N 1
ATOM 550 C CA . ARG A 1 71 ? -3.934 -5.327 -3.091 1.00 94.19 71 ARG A CA 1
ATOM 551 C C . ARG A 1 71 ? -3.342 -4.019 -3.580 1.00 94.19 71 ARG A C 1
ATOM 553 O O . ARG A 1 71 ? -3.593 -2.974 -2.988 1.00 94.19 71 ARG A O 1
ATOM 560 N N . VAL A 1 72 ? -2.596 -4.091 -4.669 1.00 94.50 72 VAL A N 1
ATOM 561 C CA . VAL A 1 72 ? -1.941 -2.954 -5.307 1.00 94.50 72 VAL A CA 1
ATOM 562 C C . VAL A 1 72 ? -2.339 -2.938 -6.777 1.00 94.50 72 VAL A C 1
ATOM 564 O O . VAL A 1 72 ? -2.460 -3.986 -7.414 1.00 94.50 72 VAL A O 1
ATOM 567 N N . VAL A 1 73 ? -2.576 -1.739 -7.297 1.00 93.50 73 VAL A N 1
ATOM 568 C CA . VAL A 1 73 ? -2.775 -1.468 -8.720 1.00 93.50 73 VAL A CA 1
ATOM 569 C C . VAL A 1 73 ? -1.732 -0.433 -9.106 1.00 93.50 73 VAL A C 1
ATOM 571 O O . VAL A 1 73 ? -1.620 0.593 -8.439 1.00 93.50 73 VAL A O 1
ATOM 574 N N . VAL A 1 74 ? -0.971 -0.710 -10.158 1.00 91.94 74 VAL A N 1
ATOM 575 C CA . VAL A 1 74 ? 0.028 0.217 -10.691 1.00 91.94 74 VAL A CA 1
ATOM 576 C C . VAL A 1 74 ? -0.481 0.769 -12.010 1.00 91.94 74 VAL A C 1
ATOM 578 O O . VAL A 1 74 ? -0.875 0.014 -12.903 1.00 91.94 74 VAL A O 1
ATOM 581 N N . LEU A 1 75 ? -0.472 2.094 -12.106 1.00 90.06 75 LEU A N 1
ATOM 582 C CA . LEU A 1 75 ? -0.874 2.852 -13.281 1.00 90.06 75 LEU A CA 1
ATOM 583 C C . LEU A 1 75 ? 0.364 3.505 -13.895 1.00 90.06 75 LEU A C 1
ATOM 585 O O . LEU A 1 75 ? 1.132 4.142 -13.181 1.00 90.06 75 LEU A O 1
ATOM 589 N N . ASP A 1 76 ? 0.516 3.380 -15.209 1.00 86.06 76 ASP A N 1
ATOM 590 C CA . ASP A 1 76 ? 1.504 4.111 -16.003 1.00 86.06 76 ASP A CA 1
ATOM 591 C C . ASP A 1 76 ? 0.802 4.731 -17.217 1.00 86.06 76 ASP A C 1
ATOM 593 O O . ASP A 1 76 ? 0.014 4.068 -17.892 1.00 86.06 76 ASP A O 1
ATOM 597 N N . PHE A 1 77 ? 1.001 6.033 -17.442 1.00 86.00 77 PHE A N 1
ATOM 598 C CA . PHE A 1 77 ? 0.308 6.827 -18.474 1.00 86.00 77 PHE A CA 1
ATOM 599 C C . PHE A 1 77 ? -1.211 6.561 -18.584 1.00 86.00 77 PHE A C 1
ATOM 601 O O . PHE A 1 77 ? -1.773 6.455 -19.674 1.00 86.00 77 PHE A O 1
ATOM 608 N N . GLY A 1 78 ? -1.893 6.437 -17.440 1.00 85.12 78 GLY A N 1
ATOM 609 C CA . GLY A 1 78 ? -3.341 6.200 -17.378 1.00 85.12 78 GLY A CA 1
ATOM 610 C C . GLY A 1 78 ? -3.780 4.766 -17.699 1.00 85.12 78 GLY A C 1
ATOM 611 O O . GLY A 1 78 ? -4.977 4.492 -17.719 1.00 85.12 78 GLY A O 1
ATOM 612 N N . SER A 1 79 ? -2.838 3.847 -17.915 1.00 84.19 79 SER A N 1
ATOM 613 C CA . SER A 1 79 ? -3.102 2.428 -18.155 1.00 84.19 79 SER A CA 1
ATOM 614 C C . SER A 1 79 ? -2.671 1.585 -16.960 1.00 84.19 79 SER A C 1
ATOM 616 O O . SER A 1 79 ? -1.609 1.805 -16.381 1.00 84.19 79 SER A O 1
ATOM 618 N N . VAL A 1 80 ? -3.483 0.594 -16.585 1.00 91.19 80 VAL A N 1
ATOM 619 C CA . VAL A 1 80 ? -3.091 -0.380 -15.557 1.00 91.19 80 VAL A CA 1
ATOM 620 C C . VAL A 1 80 ? -2.010 -1.281 -16.134 1.00 91.19 80 VAL A C 1
ATOM 622 O O . VAL A 1 80 ? -2.265 -2.030 -17.076 1.00 91.19 80 VAL A O 1
ATOM 625 N N . ILE A 1 81 ? -0.816 -1.225 -15.550 1.00 90.50 81 ILE A N 1
ATOM 626 C CA . ILE A 1 81 ? 0.309 -2.064 -15.969 1.00 90.50 81 ILE A CA 1
ATOM 627 C C . ILE A 1 81 ? 0.466 -3.302 -15.100 1.00 90.50 81 ILE A C 1
ATOM 629 O O . ILE A 1 81 ? 0.938 -4.313 -15.597 1.00 90.50 81 ILE A O 1
ATOM 633 N N . ALA A 1 82 ? 0.040 -3.266 -13.838 1.00 92.88 82 ALA A N 1
ATOM 634 C CA . ALA A 1 82 ? 0.079 -4.421 -12.949 1.00 92.88 82 ALA A CA 1
ATOM 635 C C . ALA A 1 82 ? -1.006 -4.325 -11.878 1.00 92.88 82 ALA A C 1
ATOM 637 O O . ALA A 1 82 ? -1.381 -3.236 -11.437 1.00 92.88 82 ALA A O 1
ATOM 638 N N . GLN A 1 83 ? -1.497 -5.480 -11.441 1.00 95.00 83 GLN A N 1
ATOM 639 C CA . GLN A 1 83 ? -2.447 -5.594 -10.345 1.00 95.00 83 GLN A CA 1
ATOM 640 C C . GLN A 1 83 ? -2.238 -6.927 -9.631 1.00 95.00 83 GLN A C 1
ATOM 642 O O . GLN A 1 83 ? -2.142 -7.963 -10.281 1.00 95.00 83 GLN A O 1
ATOM 647 N N . GLY A 1 84 ? -2.227 -6.908 -8.301 1.00 94.25 84 GLY A N 1
ATOM 648 C CA . GLY A 1 84 ? -2.063 -8.118 -7.500 1.00 94.25 84 GLY A CA 1
ATOM 649 C C . GLY A 1 84 ? -1.832 -7.812 -6.028 1.00 94.25 84 GLY A C 1
ATOM 650 O O . GLY A 1 84 ? -2.130 -6.717 -5.547 1.00 94.25 84 GLY A O 1
ATOM 651 N N . THR A 1 85 ? -1.301 -8.788 -5.309 1.00 95.94 85 THR A N 1
ATOM 652 C CA . THR A 1 85 ? -0.700 -8.596 -3.987 1.00 95.94 85 THR A CA 1
ATOM 653 C C . THR A 1 85 ? 0.551 -7.715 -4.091 1.00 95.94 85 THR A C 1
ATOM 655 O O . THR A 1 85 ? 1.146 -7.605 -5.170 1.00 95.94 85 THR A O 1
ATOM 658 N N . PRO A 1 86 ? 1.004 -7.097 -2.987 1.00 93.38 86 PRO A N 1
ATOM 659 C CA . PRO A 1 86 ? 2.230 -6.309 -3.008 1.00 93.38 86 PRO A CA 1
ATOM 660 C C . PRO A 1 86 ? 3.447 -7.101 -3.508 1.00 93.38 86 PRO A C 1
ATOM 662 O O . PRO A 1 86 ? 4.241 -6.580 -4.285 1.00 93.38 86 PRO A O 1
ATOM 665 N N . GLN A 1 87 ? 3.571 -8.378 -3.131 1.00 93.19 87 GLN A N 1
ATOM 666 C CA . GLN A 1 87 ? 4.652 -9.253 -3.592 1.00 93.19 87 GLN A CA 1
ATOM 667 C C . GLN A 1 87 ? 4.598 -9.515 -5.102 1.00 93.19 87 GLN A C 1
ATOM 669 O O . GLN A 1 87 ? 5.636 -9.448 -5.755 1.00 93.19 87 GLN A O 1
ATOM 674 N N . GLU A 1 88 ? 3.419 -9.793 -5.664 1.00 93.94 88 GLU A N 1
ATOM 675 C CA . GLU A 1 88 ? 3.261 -9.995 -7.113 1.00 93.94 88 GLU A CA 1
ATOM 676 C C . GLU A 1 88 ? 3.613 -8.721 -7.882 1.00 93.94 88 GLU A C 1
ATOM 678 O O . GLU A 1 88 ? 4.395 -8.771 -8.826 1.00 93.94 88 GLU A O 1
ATOM 683 N N . VAL A 1 89 ? 3.104 -7.572 -7.430 1.00 93.19 89 VAL A N 1
ATOM 684 C CA . VAL A 1 89 ? 3.354 -6.272 -8.065 1.00 93.19 89 VAL A CA 1
ATOM 685 C C . VAL A 1 89 ? 4.825 -5.869 -7.973 1.00 93.19 89 VAL A C 1
ATOM 687 O O . VAL A 1 89 ? 5.387 -5.396 -8.954 1.00 93.19 89 VAL A O 1
ATOM 690 N N . ARG A 1 90 ? 5.478 -6.089 -6.827 1.00 90.06 90 ARG A N 1
ATOM 691 C CA . ARG A 1 90 ? 6.908 -5.794 -6.645 1.00 90.06 90 ARG A CA 1
ATOM 692 C C . ARG A 1 90 ? 7.800 -6.588 -7.596 1.00 90.06 90 ARG A C 1
ATOM 694 O O . ARG A 1 90 ? 8.852 -6.094 -7.991 1.00 90.06 90 ARG A O 1
ATOM 701 N N . ASN A 1 91 ? 7.403 -7.818 -7.905 1.00 91.81 91 ASN A N 1
ATOM 702 C CA . ASN A 1 91 ? 8.154 -8.715 -8.773 1.00 91.81 91 ASN A CA 1
ATOM 703 C C . ASN A 1 91 ? 7.732 -8.603 -10.248 1.00 91.81 91 ASN A C 1
ATOM 705 O O . ASN A 1 91 ? 8.327 -9.278 -11.086 1.00 91.81 91 ASN A O 1
ATOM 709 N N . ASP A 1 92 ? 6.723 -7.786 -10.576 1.00 92.62 92 ASP A N 1
ATOM 710 C CA . ASP A 1 92 ? 6.274 -7.589 -11.952 1.00 92.62 92 ASP A CA 1
ATOM 711 C C . ASP A 1 92 ? 7.352 -6.825 -12.744 1.00 92.62 92 ASP A C 1
ATOM 713 O O . ASP A 1 92 ? 7.684 -5.687 -12.390 1.00 92.62 92 ASP A O 1
ATOM 717 N N . PRO A 1 93 ? 7.898 -7.406 -13.830 1.00 91.31 93 PRO A N 1
ATOM 718 C CA . PRO A 1 93 ? 8.948 -6.770 -14.621 1.00 91.31 93 PRO A CA 1
ATOM 719 C C . PRO A 1 93 ? 8.572 -5.378 -15.142 1.00 91.31 93 PRO A C 1
ATOM 721 O O . PRO A 1 93 ? 9.433 -4.505 -15.191 1.00 91.31 93 PRO A O 1
ATOM 724 N N . ARG A 1 94 ? 7.294 -5.141 -15.472 1.00 89.38 94 ARG A N 1
ATOM 725 C CA . ARG A 1 94 ? 6.807 -3.842 -15.972 1.00 89.38 94 ARG A CA 1
ATOM 726 C C . ARG A 1 94 ? 6.832 -2.783 -14.877 1.00 89.38 94 ARG A C 1
ATOM 728 O O . ARG A 1 94 ? 7.137 -1.626 -15.134 1.00 89.38 94 ARG A O 1
ATOM 735 N N . VAL A 1 95 ? 6.524 -3.182 -13.643 1.00 89.81 95 VAL A N 1
ATOM 736 C CA . VAL A 1 95 ? 6.583 -2.295 -12.474 1.00 89.81 95 VAL A CA 1
ATOM 737 C C . VAL A 1 95 ? 8.033 -1.958 -12.160 1.00 89.81 95 VAL A C 1
ATOM 739 O O . VAL A 1 95 ? 8.351 -0.794 -11.945 1.00 89.81 95 VAL A O 1
ATOM 742 N N . ILE A 1 96 ? 8.920 -2.954 -12.188 1.00 89.56 96 ILE A N 1
ATOM 743 C CA . ILE A 1 96 ? 10.359 -2.759 -11.981 1.00 89.56 96 ILE A CA 1
ATOM 744 C C . ILE A 1 96 ? 10.934 -1.798 -13.030 1.00 89.56 96 ILE A C 1
ATOM 746 O O . ILE A 1 96 ? 11.652 -0.872 -12.666 1.00 89.56 96 ILE A O 1
ATOM 750 N N . GLU A 1 97 ? 10.591 -1.981 -14.307 1.00 87.25 97 GLU A N 1
ATOM 751 C CA . GLU A 1 97 ? 11.024 -1.114 -15.410 1.00 87.25 97 GLU A CA 1
ATOM 752 C C . GLU A 1 97 ? 10.572 0.342 -15.216 1.00 87.25 97 GLU A C 1
ATOM 754 O O . GLU A 1 97 ? 11.366 1.270 -15.373 1.00 87.25 97 GLU A O 1
ATOM 759 N N . VAL A 1 98 ? 9.317 0.555 -14.813 1.00 83.88 98 VAL A N 1
ATOM 760 C CA . VAL A 1 98 ? 8.771 1.898 -14.561 1.00 83.88 98 VAL A CA 1
ATOM 761 C C . VAL A 1 98 ? 9.405 2.550 -13.326 1.00 83.88 98 VAL A C 1
ATOM 763 O O . VAL A 1 98 ? 9.715 3.739 -13.363 1.00 83.88 98 VAL A O 1
ATOM 766 N N . TYR A 1 99 ? 9.659 1.791 -12.253 1.00 76.88 99 TYR A N 1
ATOM 767 C CA . TYR A 1 99 ? 10.241 2.314 -11.007 1.00 76.88 99 TYR A CA 1
ATOM 768 C C . TYR A 1 99 ? 11.755 2.551 -11.065 1.00 76.88 99 TYR A C 1
ATOM 770 O O . TYR A 1 99 ? 12.248 3.477 -10.423 1.00 76.88 99 TYR A O 1
ATOM 778 N N . LEU A 1 100 ? 12.507 1.720 -11.792 1.00 75.44 100 LEU A N 1
ATOM 779 C CA . LEU A 1 100 ? 13.951 1.907 -12.003 1.00 75.44 100 LEU A CA 1
ATOM 780 C C . LEU A 1 100 ? 14.252 2.850 -13.171 1.00 75.44 100 LEU A C 1
ATOM 782 O O . LEU A 1 100 ? 15.384 3.309 -13.321 1.00 75.44 100 LEU A O 1
ATOM 786 N N . GLY A 1 101 ? 13.223 3.169 -13.952 1.00 56.81 101 GLY A N 1
ATOM 787 C CA . GLY A 1 101 ? 13.314 4.002 -15.124 1.00 56.81 101 GLY A CA 1
ATOM 788 C C . GLY A 1 101 ? 13.805 3.225 -16.338 1.00 56.81 101 GLY A C 1
ATOM 789 O O . GLY A 1 101 ? 14.719 2.400 -16.282 1.00 56.81 101 GLY A O 1
ATOM 790 N N . LYS A 1 102 ? 13.226 3.617 -17.474 1.00 47.84 102 LYS A N 1
ATOM 791 C CA . LYS A 1 102 ? 13.882 3.681 -18.779 1.00 47.84 102 LYS A CA 1
ATOM 792 C C . LYS A 1 102 ? 15.232 4.391 -18.618 1.00 47.84 102 LYS A C 1
ATOM 794 O O . LYS A 1 102 ? 15.347 5.596 -18.817 1.00 47.84 102 LYS A O 1
ATOM 799 N N . GLY A 1 103 ? 16.240 3.650 -18.178 1.00 42.53 103 GLY A N 1
ATOM 800 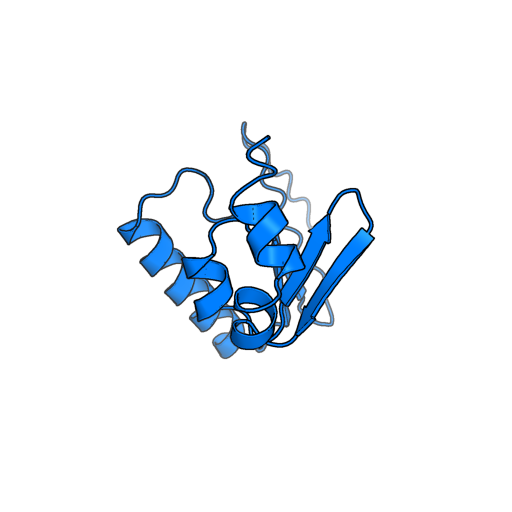C CA . GLY A 1 103 ? 17.638 4.046 -18.201 1.00 42.53 103 GLY A CA 1
ATOM 801 C C . GLY A 1 103 ? 18.193 3.855 -19.606 1.00 42.53 103 GLY A C 1
ATOM 802 O O . GLY A 1 103 ? 19.022 2.976 -19.823 1.00 42.53 103 GLY A O 1
ATOM 803 N N . SER A 1 104 ? 17.688 4.640 -20.556 1.00 37.25 104 SER A N 1
ATOM 804 C CA . SER A 1 104 ? 18.243 4.807 -21.903 1.00 37.25 104 SER A CA 1
ATOM 805 C C . SER A 1 104 ? 17.816 6.150 -22.466 1.00 37.25 104 SER A C 1
ATOM 807 O O . SER A 1 104 ? 16.581 6.352 -22.542 1.00 37.25 104 SER A O 1
#

Organism: NCBI:txid29290